Protein AF-X1ED07-F1 (afdb_monomer_lite)

Sequence (49 aa):
YCKEKLPPYAIPKSVEFKKDLPKTLAMKILKRKLREEEIDKMKARGEIK

Structure (mmCIF, N/CA/C/O backbone):
data_AF-X1ED07-F1
#
_entry.id   AF-X1ED07-F1
#
loop_
_atom_site.group_PDB
_atom_site.id
_atom_site.type_symbol
_atom_site.label_atom_id
_atom_site.label_alt_id
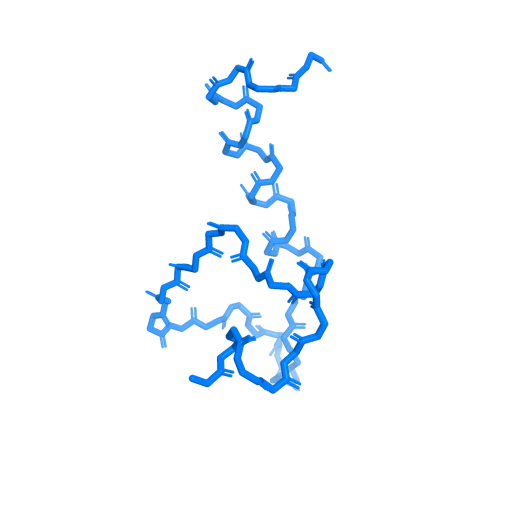_atom_site.label_comp_id
_atom_site.label_asym_id
_atom_site.label_entity_id
_atom_site.label_seq_id
_atom_site.pdbx_PDB_ins_code
_atom_site.Cartn_x
_atom_site.Cartn_y
_atom_site.Cartn_z
_atom_site.occupancy
_atom_site.B_iso_or_equiv
_atom_site.auth_seq_id
_atom_site.auth_comp_id
_atom_site.auth_asym_id
_atom_site.auth_atom_id
_atom_site.pdbx_PDB_model_num
ATOM 1 N N . TYR A 1 1 ? -13.017 -13.184 -1.224 1.00 76.31 1 TYR A N 1
ATOM 2 C CA . TYR A 1 1 ? -11.558 -13.393 -1.046 1.00 76.31 1 TYR A CA 1
ATOM 3 C C . TYR A 1 1 ? -10.957 -12.571 0.089 1.00 76.31 1 TYR A C 1
ATOM 5 O O . TYR A 1 1 ? -10.719 -13.144 1.141 1.00 76.31 1 TYR A O 1
ATOM 13 N N . CYS A 1 2 ? -10.732 -11.255 -0.058 1.00 75.75 2 CYS A N 1
ATOM 14 C CA . CYS A 1 2 ? -9.978 -10.497 0.954 1.00 75.75 2 CYS A CA 1
ATOM 15 C C . CYS A 1 2 ? -10.616 -10.507 2.356 1.00 75.75 2 CYS A C 1
ATOM 17 O O . CYS A 1 2 ? -9.892 -10.557 3.332 1.00 75.75 2 CYS A O 1
ATOM 19 N N . LYS A 1 3 ? -11.950 -10.539 2.473 1.00 75.31 3 LYS A N 1
ATOM 20 C CA . LYS A 1 3 ? -12.640 -10.627 3.776 1.00 75.31 3 LYS A CA 1
ATOM 21 C C . LYS A 1 3 ? -12.612 -12.019 4.426 1.00 75.31 3 LYS A C 1
ATOM 23 O O . LYS A 1 3 ? -12.791 -12.116 5.628 1.00 75.31 3 LYS A O 1
ATOM 28 N N . GLU A 1 4 ? -12.411 -13.078 3.644 1.00 82.38 4 GLU A N 1
ATOM 29 C CA . GLU A 1 4 ? -12.432 -14.470 4.133 1.00 82.38 4 GLU A CA 1
ATOM 30 C C . GLU A 1 4 ? -11.028 -15.034 4.370 1.00 82.38 4 GLU A C 1
ATOM 32 O O . GLU A 1 4 ? -10.852 -15.960 5.153 1.00 82.38 4 GLU A O 1
ATOM 37 N N . LYS A 1 5 ? -10.022 -14.512 3.656 1.00 85.06 5 LYS A N 1
ATOM 38 C CA . LYS A 1 5 ? -8.647 -15.030 3.667 1.00 85.06 5 LYS A CA 1
ATOM 39 C C . LYS A 1 5 ? -7.645 -14.112 4.361 1.00 85.06 5 LYS A C 1
ATOM 41 O O . LYS A 1 5 ? -6.551 -14.574 4.668 1.00 85.06 5 LYS A O 1
ATOM 46 N N . LEU A 1 6 ? -7.975 -12.836 4.575 1.00 84.75 6 LEU A N 1
ATOM 47 C CA . LEU A 1 6 ? -7.082 -11.885 5.239 1.00 84.75 6 LEU A CA 1
ATOM 48 C C . LEU A 1 6 ? -7.641 -11.489 6.607 1.00 84.75 6 LEU A C 1
ATOM 50 O O . LEU A 1 6 ? -8.858 -11.370 6.766 1.00 84.75 6 LEU A O 1
ATOM 54 N N . PRO A 1 7 ? -6.760 -11.245 7.587 1.00 84.88 7 PRO A N 1
ATOM 55 C CA . PRO A 1 7 ? -7.174 -10.714 8.872 1.00 84.88 7 PRO A CA 1
ATOM 56 C C . PRO A 1 7 ? -7.750 -9.291 8.723 1.00 84.88 7 PRO A C 1
ATOM 58 O O . PRO A 1 7 ? -7.354 -8.568 7.802 1.00 84.88 7 PRO A O 1
ATOM 61 N N . PRO A 1 8 ? -8.634 -8.844 9.639 1.00 82.56 8 PRO A N 1
ATOM 62 C CA . PRO A 1 8 ? -9.395 -7.597 9.492 1.00 82.56 8 PRO A CA 1
ATOM 63 C C . PRO A 1 8 ? -8.553 -6.339 9.240 1.00 82.56 8 PRO A C 1
ATOM 65 O O . PRO A 1 8 ? -8.992 -5.432 8.540 1.00 82.56 8 PRO A O 1
ATOM 68 N N . TYR A 1 9 ? -7.328 -6.288 9.770 1.00 83.38 9 TYR A N 1
ATOM 69 C CA . TYR A 1 9 ? -6.415 -5.150 9.610 1.00 83.38 9 TYR A CA 1
ATOM 70 C C . TYR A 1 9 ? -5.727 -5.092 8.237 1.00 83.38 9 TYR A C 1
ATOM 72 O O . TYR A 1 9 ? -5.245 -4.036 7.835 1.00 83.38 9 TYR A O 1
ATOM 80 N N . ALA A 1 10 ? -5.648 -6.217 7.524 1.00 80.50 10 ALA A N 1
ATOM 81 C CA . ALA A 1 10 ? -4.995 -6.322 6.219 1.00 80.50 10 ALA A CA 1
ATOM 82 C C . ALA A 1 10 ? -5.986 -6.154 5.057 1.00 80.50 10 ALA A C 1
ATOM 84 O O . ALA A 1 10 ? -5.620 -6.311 3.891 1.00 80.50 10 ALA A O 1
ATOM 85 N N . ILE A 1 11 ? -7.248 -5.852 5.364 1.00 84.31 11 ILE A N 1
ATOM 86 C CA . ILE A 1 11 ? -8.276 -5.602 4.363 1.00 84.31 11 ILE A CA 1
ATOM 87 C C . ILE A 1 11 ? -8.061 -4.188 3.798 1.00 84.31 11 ILE A C 1
ATOM 89 O O . ILE A 1 11 ? -8.110 -3.214 4.554 1.00 84.31 11 ILE A O 1
ATOM 93 N N . PRO A 1 12 ? -7.821 -4.040 2.480 1.00 84.31 12 PRO A N 1
ATOM 94 C CA . PRO A 1 12 ? -7.655 -2.729 1.866 1.00 84.31 12 PRO A CA 1
ATOM 95 C C . PRO A 1 12 ? -8.955 -1.923 1.968 1.00 84.31 12 PRO A C 1
ATOM 97 O O . PRO A 1 12 ? -10.038 -2.440 1.691 1.00 84.31 12 PRO A O 1
ATOM 100 N N . LYS A 1 13 ? -8.842 -0.648 2.359 1.00 80.81 13 LYS A N 1
ATOM 101 C CA . LYS A 1 13 ? -9.985 0.273 2.485 1.00 80.81 13 LYS A CA 1
ATOM 102 C C . LYS A 1 13 ? -10.477 0.784 1.126 1.00 80.81 13 LYS A C 1
ATOM 104 O O . LYS A 1 13 ? -11.675 0.958 0.939 1.00 80.81 13 LYS A O 1
ATOM 109 N N . SER A 1 14 ? -9.561 0.988 0.182 1.00 79.44 14 SER A N 1
ATOM 110 C CA . SER A 1 14 ? -9.825 1.404 -1.197 1.00 79.44 14 SER A CA 1
ATOM 111 C C . SER A 1 14 ? -8.983 0.562 -2.161 1.00 79.44 14 SER A C 1
ATOM 113 O O . SER A 1 14 ? -7.863 0.164 -1.837 1.00 79.44 14 SER A O 1
ATOM 115 N N . VAL A 1 15 ? -9.532 0.253 -3.338 1.00 81.81 15 VAL A N 1
ATOM 116 C CA . VAL A 1 15 ? -8.829 -0.473 -4.406 1.00 81.81 15 VAL A CA 1
ATOM 117 C C . VAL A 1 15 ? -9.038 0.285 -5.712 1.00 81.81 15 VAL A C 1
ATOM 119 O O . VAL A 1 15 ? -10.166 0.398 -6.184 1.00 81.81 15 VAL A O 1
ATOM 122 N N . GLU A 1 16 ? -7.954 0.796 -6.293 1.00 80.19 16 GLU A N 1
ATOM 123 C CA . GLU A 1 16 ? -7.954 1.404 -7.626 1.00 80.19 16 GLU A CA 1
ATOM 124 C C . GLU A 1 16 ? -7.300 0.446 -8.627 1.00 80.19 16 GLU A C 1
ATOM 126 O O . GLU A 1 16 ? -6.152 0.029 -8.453 1.00 80.19 16 GLU A O 1
ATOM 131 N N . PHE A 1 17 ? -8.013 0.114 -9.703 1.00 79.69 17 PHE A N 1
ATOM 132 C CA . PHE A 1 17 ? -7.460 -0.670 -10.804 1.00 79.69 17 PHE A CA 1
ATOM 133 C C . PHE A 1 17 ? -6.890 0.276 -11.865 1.00 79.69 17 PHE A C 1
ATOM 135 O O . PHE A 1 17 ? -7.634 0.969 -12.555 1.00 79.69 17 PHE A O 1
ATOM 142 N N . LYS A 1 18 ? -5.562 0.301 -12.008 1.00 78.50 18 LYS A N 1
ATOM 143 C CA . LYS A 1 18 ? -4.869 1.003 -13.100 1.00 78.50 18 LYS A CA 1
ATOM 144 C C . LYS A 1 18 ? -4.448 -0.002 -14.175 1.00 78.50 18 LYS A C 1
ATOM 146 O O . LYS A 1 18 ? -4.050 -1.117 -13.846 1.00 78.50 18 LYS A O 1
ATOM 151 N N . LYS A 1 19 ? -4.523 0.403 -15.449 1.00 74.62 19 LYS A N 1
ATOM 152 C CA . LYS A 1 19 ? -4.092 -0.418 -16.599 1.00 74.62 19 LYS A CA 1
ATOM 153 C C . LYS A 1 19 ? -2.581 -0.661 -16.597 1.00 74.62 19 LYS A C 1
ATOM 155 O O . LYS A 1 19 ? -2.143 -1.765 -16.895 1.00 74.62 19 LYS A O 1
ATOM 160 N N . ASP A 1 20 ? -1.816 0.335 -16.157 1.00 74.50 20 ASP A N 1
ATOM 161 C CA . ASP A 1 20 ? -0.361 0.278 -16.107 1.00 74.50 20 ASP A CA 1
ATOM 162 C C . ASP A 1 20 ? 0.163 0.803 -14.773 1.00 74.50 20 ASP A C 1
ATOM 164 O O . ASP A 1 20 ? -0.300 1.818 -14.245 1.00 74.50 20 ASP A O 1
ATOM 168 N N . LEU A 1 21 ? 1.146 0.092 -14.219 1.00 75.25 21 LEU A N 1
ATOM 169 C CA . LEU A 1 21 ? 1.883 0.545 -13.046 1.00 75.25 21 LEU A CA 1
ATOM 170 C C . LEU A 1 21 ? 3.150 1.278 -13.492 1.00 75.25 21 LEU A C 1
ATOM 172 O O . LEU A 1 21 ? 3.808 0.821 -14.430 1.00 75.25 21 LEU A O 1
ATOM 176 N N . PRO A 1 22 ? 3.559 2.348 -12.786 1.00 73.12 22 PRO A N 1
ATOM 177 C CA . PRO A 1 22 ? 4.841 2.986 -13.032 1.00 73.12 22 PRO A CA 1
ATOM 178 C C . PRO A 1 22 ? 5.963 1.987 -12.729 1.00 73.12 22 PRO A C 1
ATOM 180 O O . PRO A 1 22 ? 6.231 1.632 -11.574 1.00 73.12 22 PRO A O 1
ATOM 183 N N . LYS A 1 23 ? 6.602 1.507 -13.795 1.00 72.75 23 LYS A N 1
ATOM 184 C CA . LYS A 1 23 ? 7.755 0.611 -13.746 1.00 72.75 23 LYS A CA 1
ATOM 185 C C . LYS A 1 23 ? 9.027 1.421 -13.991 1.00 72.75 23 LYS A C 1
ATOM 187 O O . LYS A 1 23 ? 9.020 2.379 -14.759 1.00 72.75 23 LYS A O 1
ATOM 192 N N . THR A 1 24 ? 10.127 1.056 -13.341 1.00 69.81 24 THR A N 1
ATOM 193 C CA . THR A 1 24 ? 11.454 1.546 -13.732 1.00 69.81 24 THR A CA 1
ATOM 194 C C . THR A 1 24 ? 11.861 0.963 -15.087 1.00 69.81 24 THR A C 1
ATOM 196 O O . THR A 1 24 ? 11.274 -0.015 -15.549 1.00 69.81 24 THR A O 1
ATOM 199 N N . LEU A 1 2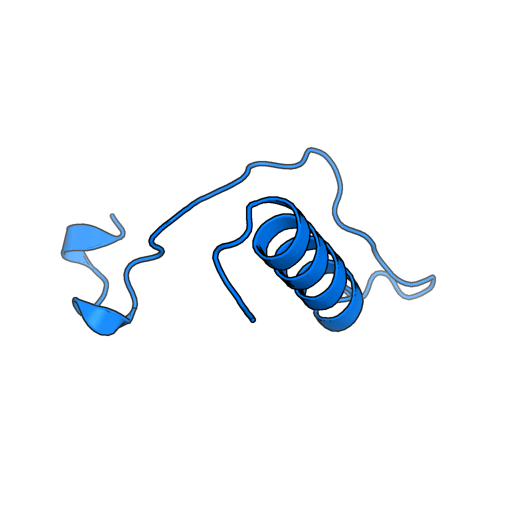5 ? 12.936 1.496 -15.678 1.00 71.38 25 LEU A N 1
ATOM 200 C CA . LEU A 1 25 ? 13.603 0.917 -16.857 1.00 71.38 25 LEU A CA 1
ATOM 201 C C . LEU A 1 25 ? 13.953 -0.577 -16.677 1.00 71.38 25 LEU A C 1
ATOM 203 O O . LEU A 1 25 ? 14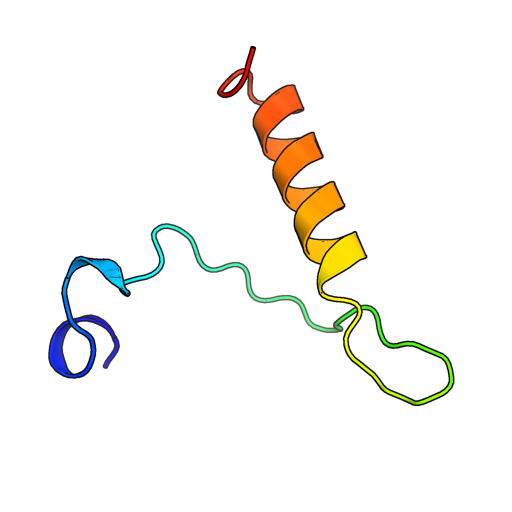.025 -1.316 -17.648 1.00 71.38 25 LEU A O 1
ATOM 207 N N . ALA A 1 26 ? 14.097 -1.038 -15.429 1.00 76.00 26 ALA A N 1
ATOM 208 C CA . ALA A 1 26 ? 14.329 -2.437 -15.062 1.00 76.00 26 ALA A CA 1
ATOM 209 C C . ALA A 1 26 ? 13.037 -3.213 -14.708 1.00 76.00 26 ALA A C 1
ATOM 211 O O . ALA A 1 26 ? 13.086 -4.166 -13.934 1.00 76.00 26 ALA A O 1
ATOM 212 N N . MET A 1 27 ? 11.869 -2.770 -15.186 1.00 71.94 27 MET A N 1
ATOM 213 C CA . MET A 1 27 ? 10.541 -3.342 -14.902 1.00 71.94 27 MET A CA 1
ATOM 214 C C . MET A 1 27 ? 10.154 -3.444 -13.411 1.00 71.94 27 MET A C 1
ATOM 216 O O . MET A 1 27 ? 9.195 -4.135 -13.064 1.00 71.94 27 MET A O 1
ATOM 220 N N . LYS A 1 28 ? 10.845 -2.747 -12.497 1.00 77.31 28 LYS A N 1
ATOM 221 C CA . LYS A 1 28 ? 10.498 -2.768 -11.066 1.00 77.31 28 LYS A CA 1
ATOM 222 C C . LYS A 1 28 ? 9.363 -1.795 -10.783 1.00 77.31 28 LYS A C 1
ATOM 224 O O . LYS A 1 28 ? 9.416 -0.643 -11.202 1.00 77.31 28 LYS A O 1
ATOM 229 N N . ILE A 1 29 ? 8.365 -2.235 -10.021 1.00 79.31 29 ILE A N 1
ATOM 230 C CA . ILE A 1 29 ? 7.245 -1.384 -9.602 1.00 79.31 29 ILE A CA 1
ATOM 231 C C . ILE A 1 29 ? 7.750 -0.318 -8.621 1.00 79.31 29 ILE A C 1
ATOM 233 O O . ILE A 1 29 ? 8.277 -0.637 -7.550 1.00 79.31 29 ILE A O 1
ATOM 237 N N . LEU A 1 30 ? 7.542 0.954 -8.958 1.00 78.19 30 LEU A N 1
ATOM 238 C CA . LEU A 1 30 ? 7.904 2.097 -8.119 1.00 78.19 30 LEU A CA 1
ATOM 239 C C . LEU A 1 30 ? 6.848 2.335 -7.034 1.00 78.19 30 LEU A C 1
ATOM 241 O O . LEU A 1 30 ? 6.029 3.249 -7.119 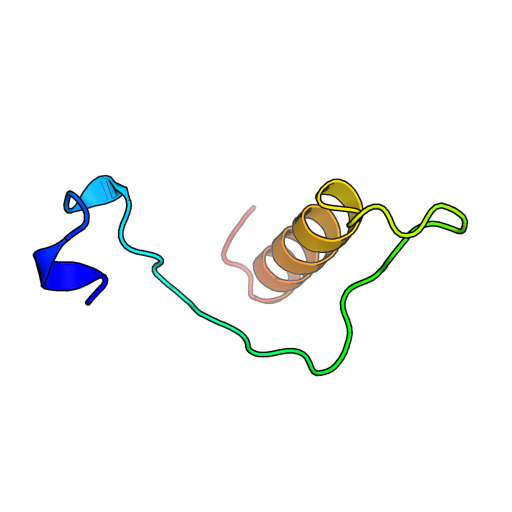1.00 78.19 30 LEU A O 1
ATOM 245 N N . LYS A 1 31 ? 6.898 1.529 -5.967 1.00 79.44 31 LYS A N 1
ATOM 246 C CA . LYS A 1 31 ? 5.982 1.650 -4.815 1.00 79.44 31 LYS A CA 1
ATOM 247 C C . LYS A 1 31 ? 6.023 3.032 -4.153 1.00 79.44 31 LYS A C 1
ATOM 249 O O . LYS A 1 31 ? 5.016 3.476 -3.617 1.00 79.44 31 LYS A O 1
ATOM 254 N N . ARG A 1 32 ? 7.180 3.704 -4.185 1.00 81.88 32 ARG A N 1
ATOM 255 C CA . ARG A 1 32 ? 7.358 5.040 -3.600 1.00 81.88 32 ARG A CA 1
ATOM 256 C C . ARG A 1 32 ? 6.530 6.100 -4.328 1.00 81.88 32 ARG A C 1
ATOM 258 O O . ARG A 1 32 ? 5.782 6.807 -3.673 1.00 81.88 32 ARG A O 1
ATOM 265 N N . LYS A 1 33 ? 6.602 6.136 -5.661 1.00 78.62 33 LYS A N 1
ATOM 266 C CA . LYS A 1 33 ? 5.858 7.103 -6.480 1.00 78.62 33 LYS A CA 1
ATOM 267 C C . LYS A 1 33 ? 4.344 6.909 -6.349 1.00 78.62 33 LYS A C 1
ATOM 269 O O . LYS A 1 33 ? 3.627 7.868 -6.114 1.00 78.62 33 LYS A O 1
ATOM 274 N N . LEU A 1 34 ? 3.889 5.651 -6.365 1.00 79.94 34 LEU A N 1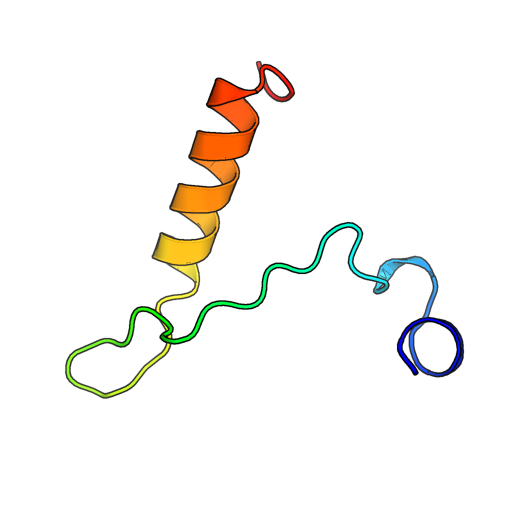
ATOM 275 C CA . LEU A 1 34 ? 2.486 5.298 -6.106 1.00 79.94 34 LEU A CA 1
ATOM 276 C C . LEU A 1 34 ? 2.007 5.781 -4.729 1.00 79.94 34 LEU A C 1
ATOM 278 O O . LEU A 1 34 ? 0.887 6.263 -4.600 1.00 79.94 34 LEU A O 1
ATOM 282 N N . ARG A 1 35 ? 2.854 5.654 -3.699 1.00 80.94 35 ARG A N 1
ATOM 283 C CA . ARG A 1 35 ? 2.541 6.140 -2.352 1.00 80.94 35 ARG A CA 1
ATOM 284 C C . ARG A 1 35 ? 2.473 7.667 -2.311 1.00 80.94 35 ARG A C 1
ATOM 286 O O . ARG A 1 35 ? 1.570 8.199 -1.686 1.00 80.94 35 ARG A O 1
ATOM 293 N N . GLU A 1 36 ? 3.419 8.353 -2.945 1.00 81.31 36 GLU A N 1
ATOM 294 C CA . GLU A 1 36 ? 3.455 9.819 -3.008 1.00 81.31 36 GLU A CA 1
ATOM 295 C C . GLU A 1 36 ? 2.219 10.377 -3.734 1.00 81.31 36 GLU A C 1
ATOM 297 O O . GLU A 1 36 ? 1.584 11.280 -3.204 1.00 81.31 36 GLU A O 1
ATOM 302 N N . GLU A 1 37 ? 1.809 9.786 -4.864 1.00 78.81 37 GLU A N 1
ATOM 303 C CA . GLU A 1 37 ? 0.579 10.165 -5.585 1.00 78.81 37 GLU A CA 1
ATOM 304 C C . GLU A 1 37 ? -0.687 10.007 -4.726 1.00 78.81 37 GLU A C 1
ATOM 306 O O . GLU A 1 37 ? -1.545 10.885 -4.718 1.00 78.81 37 GLU A O 1
ATOM 311 N N . GLU A 1 38 ? -0.819 8.900 -3.989 1.00 78.88 38 GLU A N 1
ATOM 312 C CA . GLU A 1 38 ? -1.977 8.686 -3.110 1.00 78.88 38 GLU A CA 1
ATOM 313 C C . GLU A 1 38 ? -1.969 9.627 -1.900 1.00 78.88 38 GLU A C 1
ATOM 315 O O . GLU A 1 38 ? -3.015 10.158 -1.533 1.00 78.88 38 GLU A O 1
ATOM 320 N N . ILE A 1 39 ? -0.798 9.890 -1.307 1.00 76.62 39 ILE A N 1
ATOM 321 C CA . ILE A 1 39 ? -0.663 10.866 -0.215 1.00 76.62 39 ILE A CA 1
ATOM 322 C C . ILE A 1 39 ? -1.038 12.268 -0.706 1.00 76.62 39 ILE A C 1
ATOM 324 O O . ILE A 1 39 ? -1.727 12.994 0.007 1.00 76.62 39 ILE A O 1
ATOM 328 N N . ASP A 1 40 ? -0.613 12.650 -1.910 1.00 76.62 40 ASP A N 1
ATOM 329 C CA . ASP A 1 40 ? -0.925 13.954 -2.494 1.00 76.62 40 ASP A CA 1
ATOM 330 C C . ASP A 1 40 ? -2.426 14.096 -2.790 1.00 76.62 40 ASP A C 1
ATOM 332 O O . ASP A 1 40 ? -3.047 15.080 -2.386 1.00 76.62 40 ASP A O 1
ATOM 336 N N . LYS A 1 41 ? -3.063 13.057 -3.352 1.00 74.56 41 LYS A N 1
ATOM 337 C CA . LYS A 1 41 ? -4.528 13.003 -3.498 1.00 74.56 41 LYS A CA 1
ATOM 338 C C . LYS A 1 41 ? -5.256 13.105 -2.152 1.00 74.56 41 LYS A C 1
ATOM 340 O O . LYS A 1 41 ? -6.271 13.794 -2.067 1.00 74.56 41 LYS A O 1
ATOM 345 N N . MET A 1 42 ? -4.775 12.420 -1.111 1.00 70.88 42 MET A N 1
ATOM 346 C CA . MET A 1 42 ? -5.369 12.475 0.233 1.00 70.88 42 MET A CA 1
ATOM 347 C C . MET A 1 42 ? -5.229 13.865 0.867 1.00 70.88 42 MET A C 1
ATOM 349 O O . MET A 1 42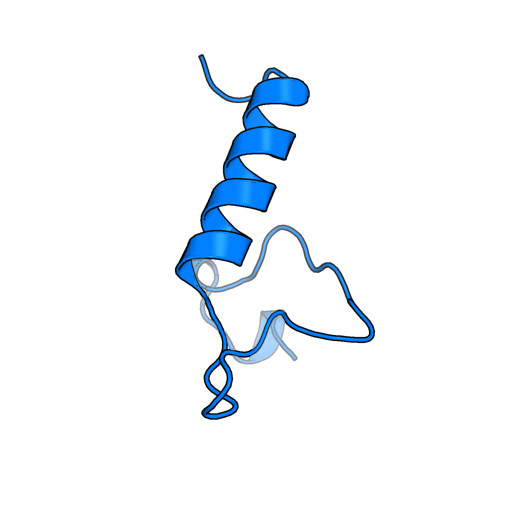 ? -6.176 14.352 1.485 1.00 70.88 42 MET A O 1
ATOM 353 N N . LYS A 1 43 ? -4.089 14.538 0.664 1.00 72.19 43 LYS A N 1
ATOM 354 C CA . LYS A 1 43 ? -3.889 15.940 1.062 1.00 72.19 43 LYS A CA 1
ATOM 355 C C . LYS A 1 43 ? -4.811 16.886 0.297 1.00 72.19 43 LYS A C 1
ATOM 357 O O . LYS A 1 43 ? -5.444 17.736 0.913 1.00 72.19 43 LYS A O 1
ATOM 362 N N . ALA A 1 44 ? -4.955 16.704 -1.017 1.00 69.88 44 ALA A N 1
ATOM 363 C CA . ALA A 1 44 ? -5.852 17.505 -1.851 1.00 69.88 44 ALA A CA 1
ATOM 364 C C . ALA A 1 44 ? -7.335 17.325 -1.476 1.00 69.88 44 ALA A C 1
ATOM 366 O O . ALA A 1 44 ? -8.118 18.264 -1.585 1.00 69.88 44 ALA A O 1
ATOM 367 N N . ARG A 1 45 ? -7.721 16.137 -0.991 1.00 66.62 45 ARG A N 1
ATOM 368 C CA . ARG A 1 45 ? -9.055 15.871 -0.425 1.00 66.62 45 ARG A CA 1
ATOM 369 C C . ARG A 1 45 ? -9.243 16.394 1.005 1.00 66.62 45 ARG A C 1
ATOM 371 O O . ARG A 1 45 ? -10.355 16.329 1.515 1.00 66.62 45 ARG A O 1
ATOM 378 N N . GLY A 1 46 ? -8.200 16.942 1.633 1.00 56.50 46 GLY A N 1
ATOM 379 C CA . GLY A 1 46 ? -8.277 17.555 2.962 1.00 56.50 46 GLY A CA 1
ATOM 380 C C . GLY A 1 46 ? -8.321 16.561 4.127 1.00 56.50 46 GLY A C 1
ATOM 381 O O . GLY A 1 46 ? -8.666 16.948 5.240 1.00 56.50 46 GLY A O 1
ATOM 382 N N . GLU A 1 47 ? -7.969 15.291 3.904 1.00 58.09 47 GLU A N 1
ATOM 383 C CA . GLU A 1 47 ? -8.002 14.245 4.941 1.00 58.09 47 GLU A CA 1
ATOM 384 C C . GLU A 1 47 ? -6.728 14.222 5.811 1.00 58.09 47 GLU A C 1
ATOM 386 O O . GLU A 1 47 ? -6.688 13.547 6.840 1.00 58.09 47 GLU A O 1
ATOM 391 N N . ILE A 1 48 ? -5.684 14.968 5.424 1.00 54.09 48 ILE A N 1
ATOM 392 C CA . ILE A 1 48 ? -4.400 15.041 6.135 1.00 54.09 48 ILE A CA 1
ATOM 393 C C . ILE A 1 48 ? -3.951 16.507 6.208 1.00 54.09 48 ILE A C 1
ATOM 395 O O . ILE A 1 48 ? -3.812 17.159 5.173 1.00 54.09 48 ILE A O 1
ATOM 399 N N . LYS A 1 49 ? -3.745 17.004 7.433 1.00 49.41 49 LYS A N 1
ATOM 400 C CA . LYS A 1 49 ? -3.251 18.355 7.745 1.00 49.41 49 LYS A CA 1
ATOM 401 C C . LYS A 1 49 ? -1.732 18.449 7.597 1.00 49.41 49 LYS A C 1
ATOM 403 O O . LYS A 1 49 ? -1.054 17.435 7.885 1.00 49.41 49 LYS A O 1
#

Secondary structure (DSSP, 8-state):
-HHHHS-GGGS-S-----SS--B-TTS-B-HHHHHHHHHHHHHHTTS--

InterPro domains:
  IPR045851 AMP-binding enzyme domain superfamily [G3DSA:3.30.300.30] (1-43)

Foldseek 3Di:
DCVVPDDPVPRDPDDDDDPDADADVVRHGPPPVVVVVVVVVCVVVVVDD

Radius of gyration: 13.96 Å; chains: 1; bounding box: 27×33×26 Å

Organism: NCBI:txid412755

pLDDT: mean 75.91, std 7.76, range [49.41, 85.06]